Protein AF-A0AAP4D6M7-F1 (afdb_monomer)

Secondary structure (DSSP, 8-state):
------SHHHHHHHHHTTSEEEE-SSHHHHHHHHHHHHHTT--EEEEPPTTHHHHH-HHHHHHHHHHHTS-EEEE-TT-HHHHHHHHHTT--EEE--S-HHHHHHHHHHHHTTT-EEESS--S-EEEPPTT--HHHHHHHHIIIII-PPPPPP--------

pLDDT: mean 81.19, std 20.34, range [37.25, 97.94]

Foldseek 3Di:
DDDDDDPPPVVVVVVLQVAAEEADDDLQLLQLLVVLCVVVVGRYAYEHPACVCVVVNLVRQLVSCVSNVHAYQYHNEQDVVSLVSNLVSPRQHYEHQHDPVSLVVSQVVSVVSNHDYHNDHHPRYDYDDVPRRNNVSVCVVVVVPDDDRDDPPPPPDDDDD

Structure (mmCIF, N/CA/C/O backbone):
data_AF-A0AAP4D6M7-F1
#
_entry.id   AF-A0AAP4D6M7-F1
#
loop_
_atom_site.group_PDB
_atom_site.id
_atom_site.type_symbol
_atom_site.label_atom_id
_atom_site.label_alt_id
_atom_site.label_comp_id
_atom_site.label_asym_id
_atom_site.label_entity_id
_atom_site.label_seq_id
_atom_site.pdbx_PDB_ins_code
_atom_site.Cartn_x
_atom_site.Cartn_y
_atom_site.Cartn_z
_atom_site.occupancy
_atom_site.B_iso_or_equiv
_atom_site.auth_seq_id
_atom_site.auth_comp_id
_atom_site.auth_asym_id
_atom_site.auth_atom_id
_atom_site.pdbx_PDB_model_num
ATOM 1 N N . MET A 1 1 ? -20.758 -20.321 -30.204 1.00 38.28 1 MET A N 1
ATOM 2 C CA . MET A 1 1 ? -20.889 -19.760 -28.842 1.00 38.28 1 MET A CA 1
ATOM 3 C C . MET A 1 1 ? -19.730 -18.804 -28.611 1.00 38.28 1 MET A C 1
ATOM 5 O O . MET A 1 1 ? -18.603 -19.263 -28.507 1.00 38.28 1 MET A O 1
ATOM 9 N N . ALA A 1 2 ? -19.975 -17.493 -28.662 1.00 39.66 2 ALA A N 1
ATOM 10 C CA . ALA A 1 2 ? -18.925 -16.475 -28.697 1.00 39.66 2 ALA A CA 1
ATOM 11 C C . ALA A 1 2 ? -19.056 -15.487 -27.526 1.00 39.66 2 ALA A C 1
ATOM 13 O O . ALA A 1 2 ? -20.087 -14.842 -27.363 1.00 39.66 2 ALA A O 1
ATOM 14 N N . GLY A 1 3 ? -17.977 -15.402 -26.742 1.00 41.06 3 GLY A N 1
ATOM 15 C CA . GLY A 1 3 ? -17.437 -14.194 -26.114 1.00 41.06 3 GLY A CA 1
ATOM 16 C C . GLY A 1 3 ? -18.348 -13.334 -25.240 1.00 41.06 3 GLY A C 1
ATOM 17 O O . GLY A 1 3 ? -18.908 -12.352 -25.716 1.00 41.06 3 GLY A O 1
ATOM 18 N N . ARG A 1 4 ? -18.336 -13.573 -23.923 1.00 44.53 4 ARG A N 1
ATOM 19 C CA . ARG A 1 4 ? -18.617 -12.532 -22.918 1.00 44.53 4 ARG A CA 1
ATOM 20 C C . ARG A 1 4 ? -17.814 -12.779 -21.643 1.00 44.53 4 ARG A C 1
ATOM 22 O O . ARG A 1 4 ? -18.273 -13.528 -20.796 1.00 44.53 4 ARG A O 1
ATOM 29 N N . GLN A 1 5 ? -16.657 -12.126 -21.498 1.00 43.41 5 GLN A N 1
ATOM 30 C CA . GLN A 1 5 ? -16.019 -11.821 -20.204 1.00 43.41 5 GLN A CA 1
ATOM 31 C C . GLN A 1 5 ? -14.783 -10.933 -20.431 1.00 43.41 5 GLN A C 1
ATOM 33 O O . GLN A 1 5 ? -13.733 -11.402 -20.846 1.00 43.41 5 GLN A O 1
ATOM 38 N N . GLY A 1 6 ? -14.914 -9.626 -20.191 1.00 37.25 6 GLY A N 1
ATOM 39 C CA . GLY A 1 6 ? -13.785 -8.687 -20.314 1.00 37.25 6 GLY A CA 1
ATOM 40 C C . GLY A 1 6 ? -13.935 -7.340 -19.595 1.00 37.25 6 GLY A C 1
ATOM 41 O O . GLY A 1 6 ? -13.020 -6.524 -19.637 1.00 37.25 6 GLY A O 1
ATOM 42 N N . ALA A 1 7 ? -15.052 -7.076 -18.908 1.00 39.34 7 ALA A N 1
ATOM 43 C CA . ALA A 1 7 ? -15.332 -5.745 -18.350 1.00 39.34 7 ALA A CA 1
ATOM 44 C C . ALA A 1 7 ? -15.127 -5.618 -16.822 1.00 39.34 7 ALA A C 1
ATOM 46 O O . ALA A 1 7 ? -14.904 -4.511 -16.333 1.00 39.34 7 ALA A O 1
ATOM 47 N N . ALA A 1 8 ? -15.134 -6.720 -16.062 1.00 39.50 8 ALA A N 1
ATOM 48 C CA . ALA A 1 8 ? -15.177 -6.669 -14.592 1.00 39.50 8 ALA A CA 1
ATOM 49 C C . ALA A 1 8 ? -13.840 -6.269 -13.924 1.00 39.50 8 ALA A C 1
ATOM 51 O O . ALA A 1 8 ? -13.839 -5.556 -12.921 1.00 39.50 8 ALA A O 1
ATOM 52 N N . GLY A 1 9 ? -12.691 -6.641 -14.504 1.00 39.72 9 GLY A N 1
ATOM 53 C CA . GLY A 1 9 ? -11.370 -6.399 -13.893 1.00 39.72 9 GLY A CA 1
ATOM 54 C C . GLY A 1 9 ? -10.919 -4.930 -13.865 1.00 39.72 9 GLY A C 1
ATOM 55 O O . GLY A 1 9 ? -10.113 -4.534 -13.026 1.00 39.72 9 GLY A O 1
ATOM 56 N N . HIS A 1 10 ? -11.465 -4.086 -14.745 1.00 41.84 10 HIS A N 1
ATOM 57 C CA . HIS A 1 10 ? -11.036 -2.689 -14.905 1.00 41.84 10 HIS A CA 1
ATOM 58 C C . HIS A 1 10 ? -11.892 -1.707 -14.088 1.00 41.84 10 HIS A C 1
ATOM 60 O O . HIS A 1 10 ? -11.416 -0.641 -13.684 1.00 41.84 10 HIS A O 1
ATOM 66 N N . GLN A 1 11 ? -13.155 -2.064 -13.824 1.00 40.16 11 GLN A N 1
ATOM 67 C CA . GLN A 1 11 ? -14.082 -1.248 -13.036 1.00 40.16 11 GLN A CA 1
ATOM 68 C C . GLN A 1 11 ? -13.756 -1.299 -11.537 1.00 40.16 11 GLN A C 1
ATOM 70 O O . GLN A 1 11 ? -13.752 -0.250 -10.893 1.00 40.16 11 GLN A O 1
ATOM 75 N N . GLY A 1 12 ? -13.365 -2.465 -11.005 1.00 38.16 12 GLY A N 1
ATOM 76 C CA . GLY A 1 12 ? -12.919 -2.606 -9.610 1.00 38.16 12 GLY A CA 1
ATOM 77 C C . GLY A 1 12 ? -11.665 -1.780 -9.293 1.00 38.16 12 GLY A C 1
ATOM 78 O O . GLY A 1 12 ? -11.609 -1.091 -8.274 1.00 38.16 12 GLY A O 1
ATOM 79 N N . ALA A 1 13 ? -10.702 -1.743 -10.222 1.00 46.00 13 ALA A N 1
ATOM 80 C CA . ALA A 1 13 ? -9.490 -0.932 -10.095 1.00 46.00 13 ALA A CA 1
ATOM 81 C C . ALA A 1 13 ? -9.777 0.585 -10.120 1.00 46.00 13 ALA A C 1
ATOM 83 O O . ALA A 1 13 ? -9.157 1.341 -9.371 1.00 46.00 13 ALA A O 1
ATOM 84 N N . ARG A 1 14 ? -10.746 1.053 -10.930 1.00 37.97 14 ARG A N 1
ATOM 85 C CA . ARG A 1 14 ? -11.191 2.466 -10.924 1.00 37.97 14 ARG A CA 1
ATOM 86 C C . ARG A 1 14 ? -12.011 2.820 -9.678 1.00 37.97 14 ARG A C 1
ATOM 88 O O . ARG A 1 14 ? -11.902 3.950 -9.208 1.00 37.97 14 ARG A O 1
ATOM 95 N N . ALA A 1 15 ? -12.791 1.887 -9.132 1.00 42.00 15 ALA A N 1
ATOM 96 C CA . ALA A 1 15 ? -13.583 2.102 -7.918 1.00 42.00 15 ALA A CA 1
ATOM 97 C C . ALA A 1 15 ? -12.710 2.203 -6.652 1.00 42.00 15 ALA A C 1
ATOM 99 O O . ALA A 1 15 ? -12.976 3.038 -5.788 1.00 42.00 15 ALA A O 1
ATOM 100 N N . ALA A 1 16 ? -11.617 1.435 -6.572 1.00 45.25 16 ALA A N 1
ATOM 101 C CA . ALA A 1 16 ? -10.644 1.534 -5.480 1.00 45.25 16 ALA A CA 1
ATOM 102 C C . ALA A 1 16 ? -9.950 2.914 -5.399 1.00 45.25 16 ALA A C 1
ATOM 104 O O . ALA A 1 16 ? -9.557 3.339 -4.317 1.00 45.25 16 ALA A O 1
ATOM 105 N N . LEU A 1 17 ? -9.864 3.655 -6.514 1.00 49.75 17 LEU A N 1
ATOM 106 C CA . LEU A 1 17 ? -9.168 4.949 -6.627 1.00 49.75 17 LEU A CA 1
ATOM 107 C C . LEU A 1 17 ? -9.997 6.184 -6.215 1.00 49.75 17 LEU A C 1
ATOM 109 O O . LEU A 1 17 ? -9.480 7.301 -6.276 1.00 49.75 17 LEU A O 1
ATOM 113 N N . ARG A 1 18 ? -11.260 6.011 -5.794 1.00 52.41 18 ARG A N 1
ATOM 114 C CA . ARG A 1 18 ? -12.077 7.083 -5.179 1.00 52.41 18 ARG A CA 1
ATOM 115 C C . ARG A 1 18 ? -11.999 7.106 -3.646 1.00 52.41 18 ARG A C 1
ATOM 117 O O . ARG A 1 18 ? -12.501 8.044 -3.034 1.00 52.41 18 ARG A O 1
ATOM 124 N N . LYS A 1 19 ? -11.381 6.087 -3.043 1.00 71.81 19 LYS A N 1
ATOM 125 C CA . LYS A 1 19 ? -11.181 5.961 -1.594 1.00 71.81 19 LYS A CA 1
ATOM 126 C C . LYS A 1 19 ? -10.032 6.861 -1.131 1.00 71.81 19 LYS A C 1
ATOM 128 O O . LYS A 1 19 ? -9.083 7.080 -1.884 1.00 71.81 19 LYS A O 1
ATOM 133 N N . LEU A 1 20 ? -10.116 7.379 0.094 1.00 86.69 20 LEU A N 1
ATOM 134 C CA . LEU A 1 20 ? -9.008 8.108 0.717 1.00 86.69 20 LEU A CA 1
ATOM 135 C C . LEU A 1 20 ? -7.877 7.114 1.010 1.00 86.69 20 LEU A C 1
ATOM 137 O O . LEU A 1 20 ? -8.072 6.171 1.775 1.00 86.69 20 LEU A O 1
ATOM 141 N N . ALA A 1 21 ? -6.717 7.306 0.384 1.00 91.31 21 ALA A N 1
ATOM 142 C CA . ALA A 1 21 ? -5.530 6.513 0.673 1.00 91.31 21 ALA A CA 1
ATOM 143 C C . ALA A 1 21 ? -4.840 7.065 1.926 1.00 91.31 21 ALA A C 1
ATOM 145 O O . ALA A 1 21 ? -4.506 8.248 1.956 1.00 91.31 21 ALA A O 1
ATOM 146 N N . VAL A 1 22 ? -4.630 6.229 2.940 1.00 93.44 22 VAL A N 1
ATOM 147 C CA . VAL A 1 22 ? -3.989 6.613 4.204 1.00 93.44 22 VAL A CA 1
ATOM 148 C C . VAL A 1 22 ? -2.693 5.826 4.338 1.00 93.44 22 VAL A C 1
ATOM 150 O O . VAL A 1 22 ? -2.729 4.603 4.485 1.00 93.44 22 VAL A O 1
ATOM 153 N N . ALA A 1 23 ? -1.562 6.521 4.249 1.00 94.25 23 ALA A N 1
ATOM 154 C CA . ALA A 1 23 ? -0.251 5.914 4.408 1.00 94.25 23 ALA A CA 1
ATOM 155 C C . ALA A 1 23 ? 0.084 5.787 5.897 1.00 94.25 23 ALA A C 1
ATOM 157 O O . ALA A 1 23 ? 0.123 6.790 6.606 1.00 94.25 23 ALA A O 1
ATOM 158 N N . VAL A 1 24 ? 0.300 4.552 6.349 1.00 93.31 24 VAL A N 1
ATOM 159 C CA . VAL A 1 24 ? 0.491 4.199 7.764 1.00 93.31 24 VAL A CA 1
ATOM 160 C C . VAL A 1 24 ? 1.867 3.586 7.989 1.00 93.31 24 VAL A C 1
ATOM 162 O O . VAL A 1 24 ? 2.354 2.811 7.165 1.00 93.31 24 VAL A O 1
ATOM 165 N N . HIS A 1 25 ? 2.499 3.936 9.105 1.00 92.12 25 HIS A N 1
ATOM 166 C CA . HIS A 1 25 ? 3.854 3.496 9.438 1.00 92.12 25 HIS A CA 1
ATOM 167 C C . HIS A 1 25 ? 3.886 2.273 10.352 1.00 92.12 25 HIS A C 1
ATOM 169 O O . HIS A 1 25 ? 4.891 1.565 10.361 1.00 92.12 25 HIS A O 1
ATOM 175 N N . ASP A 1 26 ? 2.806 2.032 11.092 1.00 92.69 26 ASP A N 1
ATOM 176 C CA . ASP A 1 26 ? 2.717 0.986 12.101 1.00 92.69 26 ASP A CA 1
ATOM 177 C C . ASP A 1 26 ? 1.282 0.467 12.287 1.00 92.69 26 ASP A C 1
ATOM 179 O O . ASP A 1 26 ? 0.320 0.905 11.643 1.00 92.69 26 ASP A O 1
ATOM 183 N N . ARG A 1 27 ? 1.162 -0.529 13.170 1.00 94.56 27 ARG A N 1
ATOM 184 C CA . ARG A 1 27 ? -0.100 -1.177 13.527 1.00 94.56 27 ARG A CA 1
ATOM 185 C C . ARG A 1 27 ? -1.087 -0.207 14.167 1.00 94.56 27 ARG A C 1
ATOM 187 O O . ARG A 1 27 ? -2.274 -0.289 13.853 1.00 94.56 27 ARG A O 1
ATOM 194 N N . ASP A 1 28 ? -0.628 0.662 15.057 1.00 93.75 28 ASP A N 1
ATOM 195 C CA . ASP A 1 28 ? -1.511 1.512 15.853 1.00 93.75 28 ASP A CA 1
ATOM 196 C C . ASP A 1 28 ? -2.145 2.584 14.964 1.00 93.75 28 ASP A C 1
ATOM 198 O O . ASP A 1 28 ? -3.359 2.796 15.015 1.00 93.75 28 ASP A O 1
ATOM 202 N N . GLN A 1 29 ? -1.370 3.150 14.037 1.00 94.00 29 GLN A N 1
ATOM 203 C CA . GLN A 1 29 ? -1.878 4.038 12.994 1.00 94.00 29 GLN A CA 1
ATOM 204 C C . GLN A 1 29 ? -2.880 3.341 12.073 1.00 94.00 29 GLN A C 1
ATOM 206 O O . GLN A 1 29 ? -3.943 3.894 11.783 1.00 94.00 29 GLN A O 1
ATOM 211 N N . ALA A 1 30 ? -2.574 2.121 11.626 1.00 95.19 30 ALA A N 1
ATOM 212 C CA . ALA A 1 30 ? -3.477 1.340 10.786 1.00 95.19 30 ALA A CA 1
ATOM 213 C C . ALA A 1 30 ? -4.808 1.041 11.498 1.00 95.19 30 ALA A C 1
ATOM 215 O O . ALA A 1 30 ? -5.880 1.261 10.929 1.00 95.19 30 ALA A O 1
ATOM 216 N N . ALA A 1 31 ? -4.753 0.599 12.757 1.00 95.69 31 ALA A N 1
ATOM 217 C CA . ALA A 1 31 ? -5.931 0.304 13.563 1.00 95.69 31 ALA A CA 1
ATOM 218 C C . ALA A 1 31 ? -6.771 1.562 13.833 1.00 95.69 31 ALA A C 1
ATOM 220 O O . ALA A 1 31 ? -7.989 1.536 13.646 1.00 95.69 31 ALA A O 1
ATOM 221 N N . ALA A 1 32 ? -6.134 2.674 14.207 1.00 94.12 32 ALA A N 1
ATOM 222 C CA . ALA A 1 32 ? -6.811 3.943 14.452 1.00 94.12 32 ALA A CA 1
ATOM 223 C C . ALA A 1 32 ? -7.471 4.500 13.179 1.00 94.12 32 ALA A C 1
ATOM 225 O O . ALA A 1 32 ? -8.621 4.942 13.225 1.00 94.12 32 ALA A O 1
ATOM 226 N N . ALA A 1 33 ? -6.797 4.417 12.028 1.00 93.56 33 ALA A N 1
ATOM 227 C CA . ALA A 1 33 ? -7.361 4.839 10.749 1.00 93.56 33 ALA A CA 1
ATOM 228 C C . ALA A 1 33 ? -8.597 4.014 10.357 1.00 93.56 33 ALA A C 1
ATOM 230 O O . ALA A 1 33 ? -9.613 4.577 9.942 1.00 93.56 33 ALA A O 1
ATOM 231 N N . LEU A 1 34 ? -8.540 2.687 10.518 1.00 94.69 34 LEU A N 1
ATOM 232 C CA . LEU A 1 34 ? -9.672 1.794 10.247 1.00 94.69 34 LEU A CA 1
ATOM 233 C C . LEU A 1 34 ? -10.839 2.030 11.210 1.00 94.69 34 LEU A C 1
ATOM 235 O O . LEU A 1 34 ? -11.993 2.058 10.778 1.00 94.69 34 LEU A O 1
ATOM 239 N N . ALA A 1 35 ? -10.555 2.217 12.502 1.00 94.06 35 ALA A N 1
ATOM 240 C CA . ALA A 1 35 ? -11.571 2.514 13.505 1.00 94.06 35 ALA A CA 1
ATOM 241 C C . ALA A 1 35 ? -12.302 3.823 13.177 1.00 94.06 35 ALA A C 1
ATOM 243 O O . ALA A 1 35 ? -13.531 3.828 13.114 1.00 94.06 35 ALA A O 1
ATOM 244 N N . PHE A 1 36 ? -11.548 4.880 12.866 1.00 91.38 36 PHE A N 1
ATOM 245 C CA . PHE A 1 36 ? -12.094 6.167 12.447 1.00 91.38 36 PHE A CA 1
ATOM 246 C C . PHE A 1 36 ? -12.946 6.042 11.178 1.00 91.38 36 PHE A C 1
ATOM 248 O O . PHE A 1 36 ? -14.065 6.545 11.108 1.00 91.38 36 PHE A O 1
ATOM 255 N N . ALA A 1 37 ? -12.443 5.332 10.166 1.00 90.62 37 ALA A N 1
ATOM 256 C CA . ALA A 1 37 ? -13.177 5.131 8.926 1.00 90.62 37 ALA A CA 1
ATOM 257 C C . ALA A 1 37 ? -14.507 4.398 9.147 1.00 90.62 37 ALA A C 1
ATOM 259 O O . ALA A 1 37 ? -15.519 4.781 8.564 1.00 90.62 37 ALA A O 1
ATOM 260 N N . ARG A 1 38 ? -14.526 3.386 10.022 1.00 91.31 38 ARG A N 1
ATOM 261 C CA . ARG A 1 38 ? -15.746 2.660 10.394 1.00 91.31 38 ARG A CA 1
ATOM 262 C C . ARG A 1 38 ? -16.741 3.550 11.137 1.00 91.31 38 ARG A C 1
ATOM 264 O O . ARG A 1 38 ? -17.923 3.508 10.817 1.00 91.31 38 ARG A O 1
ATOM 271 N N . GLU A 1 39 ? -16.272 4.340 12.099 1.00 89.81 39 GLU A N 1
ATOM 272 C CA . GLU A 1 39 ? -17.108 5.255 12.888 1.00 89.81 39 GLU A CA 1
ATOM 273 C C . GLU A 1 39 ? -17.776 6.326 12.014 1.00 89.81 39 GLU A C 1
ATOM 275 O O . GLU A 1 39 ? -18.944 6.649 12.205 1.00 89.81 39 GLU A O 1
ATOM 280 N N . HIS A 1 40 ? -17.061 6.822 11.003 1.00 85.00 40 HIS A N 1
ATOM 281 C CA . HIS A 1 40 ? -17.517 7.914 10.142 1.00 85.00 40 HIS A CA 1
ATOM 282 C C . HIS A 1 40 ? -18.044 7.466 8.766 1.00 85.00 40 HIS A C 1
ATOM 284 O O . HIS A 1 40 ? -18.284 8.306 7.898 1.00 85.00 40 HIS A O 1
ATOM 290 N N . GLY A 1 41 ? -18.215 6.159 8.5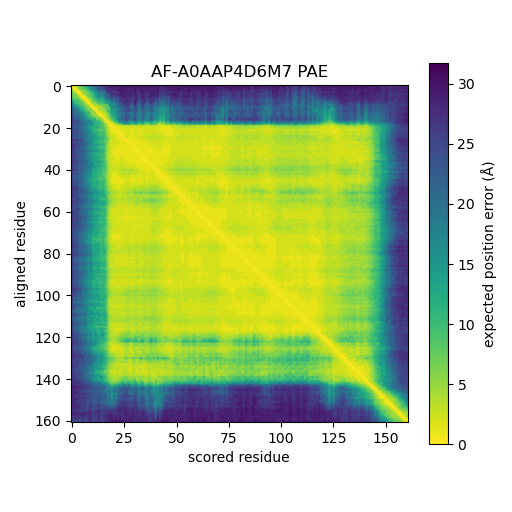34 1.00 85.31 41 GLY A N 1
ATOM 291 C CA . GLY A 1 41 ? -18.739 5.627 7.267 1.00 85.31 41 GLY A CA 1
ATOM 292 C C . GLY A 1 41 ? -17.850 5.914 6.048 1.00 85.31 41 GLY A C 1
ATOM 293 O O . GLY A 1 41 ? -18.341 6.057 4.927 1.00 85.31 41 GLY A O 1
ATOM 294 N N . LEU A 1 42 ? -16.537 6.032 6.252 1.00 85.06 42 LEU A N 1
ATOM 295 C CA . LEU A 1 42 ? -15.576 6.377 5.210 1.00 85.06 42 LEU A CA 1
ATOM 296 C C . LEU A 1 42 ? -15.002 5.128 4.547 1.00 85.06 42 LEU A C 1
ATOM 298 O O . LEU A 1 42 ? -14.546 4.192 5.199 1.00 85.06 42 LEU A O 1
ATOM 302 N N . ALA A 1 43 ? -14.925 5.153 3.221 1.00 86.00 43 ALA A N 1
ATOM 303 C CA . ALA A 1 43 ? -14.173 4.157 2.476 1.00 86.00 43 ALA A CA 1
ATOM 304 C C . ALA A 1 43 ? -12.706 4.599 2.359 1.00 86.00 43 ALA A C 1
ATOM 306 O O . ALA A 1 43 ? -12.375 5.448 1.525 1.00 86.00 43 ALA A O 1
ATOM 307 N N . ILE A 1 44 ? -11.829 4.009 3.175 1.00 89.94 44 ILE A N 1
ATOM 308 C CA . ILE A 1 44 ? -10.378 4.230 3.106 1.00 89.94 44 ILE A CA 1
ATOM 309 C C . ILE A 1 44 ? -9.651 3.049 2.451 1.00 89.94 44 ILE A C 1
ATOM 311 O O . ILE A 1 44 ? -10.179 1.939 2.359 1.00 89.94 44 ILE A O 1
ATOM 315 N N . LEU A 1 45 ? -8.437 3.308 1.977 1.00 92.25 45 LEU A N 1
ATOM 316 C CA . LEU A 1 45 ? -7.462 2.308 1.556 1.00 92.2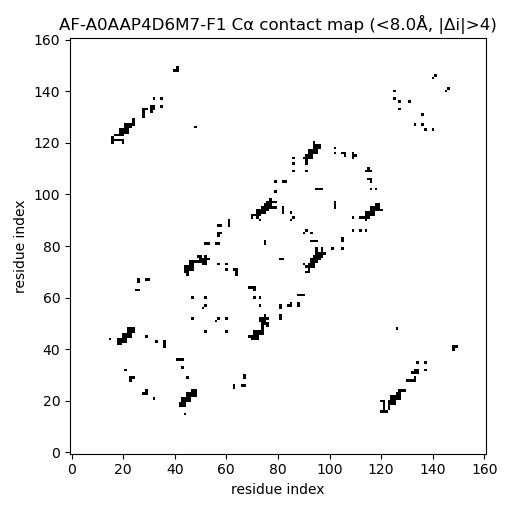5 45 LEU A CA 1
ATOM 317 C C . LEU A 1 45 ? -6.196 2.520 2.386 1.00 92.25 45 LEU A C 1
ATOM 319 O O . LEU A 1 45 ? -5.606 3.596 2.315 1.00 92.25 45 LEU A O 1
ATOM 323 N N . LEU A 1 46 ? -5.772 1.511 3.145 1.00 94.88 46 LEU A N 1
ATOM 324 C CA . LEU A 1 46 ? -4.474 1.565 3.809 1.00 94.88 46 LEU A CA 1
ATOM 325 C C . LEU A 1 46 ? -3.365 1.417 2.773 1.00 94.88 46 LEU A C 1
ATOM 327 O O . LEU A 1 46 ? -3.447 0.573 1.875 1.00 94.88 46 LEU A O 1
ATOM 331 N N . THR A 1 47 ? -2.325 2.230 2.898 1.00 95.31 47 THR A N 1
ATOM 332 C CA . THR A 1 47 ? -1.137 2.140 2.053 1.00 95.31 47 THR A CA 1
ATOM 333 C C . THR A 1 47 ? 0.116 2.162 2.907 1.00 95.31 47 THR A C 1
ATOM 335 O O . THR A 1 47 ? 0.113 2.675 4.024 1.00 95.31 47 THR A O 1
ATOM 338 N N . SER A 1 48 ? 1.218 1.651 2.373 1.00 93.62 48 SER A N 1
ATOM 339 C CA . SER A 1 48 ? 2.518 1.982 2.940 1.00 93.62 48 SER A CA 1
ATOM 340 C C . SER A 1 48 ? 2.915 3.422 2.572 1.00 93.62 48 SER A C 1
ATOM 342 O O . SER A 1 48 ? 2.380 3.985 1.606 1.00 93.62 48 SER A O 1
ATOM 344 N N . PRO A 1 49 ? 3.890 4.014 3.279 1.00 90.44 49 PRO A N 1
ATOM 345 C CA . PRO A 1 49 ? 4.584 5.209 2.819 1.00 90.44 49 PRO A CA 1
ATOM 346 C C . PRO A 1 49 ? 5.351 4.934 1.513 1.00 90.44 49 PRO A C 1
ATOM 348 O O . PRO A 1 49 ? 5.625 3.764 1.198 1.00 90.44 49 PRO A O 1
ATOM 351 N N . PRO A 1 50 ? 5.731 5.983 0.761 1.00 88.75 50 PRO A N 1
ATOM 352 C CA . PRO A 1 50 ? 6.519 5.834 -0.458 1.00 88.75 50 PRO A CA 1
ATOM 353 C C . PRO A 1 50 ? 7.813 5.044 -0.236 1.00 88.75 50 PRO A C 1
ATOM 355 O O . PRO A 1 50 ? 8.549 5.301 0.716 1.00 88.75 50 PRO A O 1
ATOM 358 N N . GLY A 1 51 ? 8.079 4.063 -1.104 1.00 83.94 51 GLY A N 1
ATOM 359 C CA . GLY A 1 51 ? 9.285 3.226 -1.046 1.00 83.94 51 GLY A CA 1
ATOM 360 C C . GLY A 1 51 ? 9.421 2.349 0.205 1.00 83.94 51 GLY A C 1
ATOM 361 O O . GLY A 1 51 ? 10.477 1.756 0.431 1.00 83.94 51 GLY A O 1
ATOM 362 N N . ALA A 1 52 ? 8.384 2.239 1.038 1.00 86.00 52 ALA A N 1
ATOM 363 C CA . ALA A 1 52 ? 8.518 1.585 2.332 1.00 86.00 52 ALA A CA 1
ATOM 364 C C . ALA A 1 52 ? 8.813 0.080 2.234 1.00 86.00 52 ALA A C 1
ATOM 366 O O . ALA A 1 52 ? 9.444 -0.455 3.143 1.00 86.00 52 ALA A O 1
ATOM 367 N N . ALA A 1 53 ? 8.449 -0.596 1.136 1.00 91.06 53 ALA A N 1
ATOM 368 C CA . ALA A 1 53 ? 8.830 -1.994 0.927 1.00 91.06 53 ALA A CA 1
ATOM 369 C C . ALA A 1 53 ? 10.350 -2.189 0.841 1.00 91.06 53 ALA A C 1
ATOM 371 O O . ALA A 1 53 ? 10.849 -3.202 1.319 1.00 91.06 53 ALA A O 1
ATOM 372 N N . ALA A 1 54 ? 11.090 -1.224 0.285 1.00 92.00 54 ALA A N 1
ATOM 373 C CA . ALA A 1 54 ? 12.549 -1.294 0.213 1.00 92.00 54 ALA A CA 1
ATOM 374 C C . ALA A 1 54 ? 13.205 -1.119 1.593 1.00 92.00 54 ALA A C 1
ATOM 376 O O . ALA A 1 54 ? 14.283 -1.648 1.837 1.00 92.00 54 ALA A O 1
ATOM 377 N N . ARG A 1 55 ? 12.543 -0.392 2.503 1.00 90.19 55 ARG A N 1
ATOM 378 C CA . ARG A 1 55 ? 13.052 -0.098 3.850 1.00 90.19 55 ARG A CA 1
ATOM 379 C C . ARG A 1 55 ? 12.661 -1.153 4.885 1.00 90.19 55 ARG A C 1
ATOM 381 O O . ARG A 1 55 ? 13.501 -1.579 5.663 1.00 90.19 55 ARG A O 1
ATOM 388 N N . ALA A 1 56 ? 11.384 -1.527 4.928 1.00 90.44 56 ALA A N 1
ATOM 389 C CA . ALA A 1 56 ? 10.829 -2.433 5.938 1.00 90.44 56 ALA A CA 1
ATOM 390 C C . ALA A 1 56 ? 10.705 -3.885 5.444 1.00 90.44 56 ALA A C 1
ATOM 392 O O . ALA A 1 56 ? 10.521 -4.801 6.242 1.00 90.44 56 ALA A O 1
ATOM 393 N N . GLY A 1 57 ? 10.794 -4.105 4.131 1.00 93.56 57 GLY A N 1
ATOM 394 C CA . GLY A 1 57 ? 10.543 -5.401 3.514 1.00 93.56 57 GLY A CA 1
ATOM 395 C C . GLY A 1 57 ? 9.052 -5.705 3.343 1.00 93.56 57 GLY A C 1
ATOM 396 O O . GLY A 1 57 ? 8.179 -5.192 4.042 1.00 93.56 57 GLY A O 1
ATOM 397 N N . VAL A 1 58 ? 8.741 -6.591 2.397 1.00 95.00 58 VAL A N 1
ATOM 398 C CA . VAL A 1 58 ? 7.354 -6.999 2.099 1.00 95.00 58 VAL A CA 1
ATOM 399 C C . VAL A 1 58 ? 6.717 -7.849 3.205 1.00 95.00 58 VAL A C 1
ATOM 401 O O . VAL A 1 58 ? 5.497 -7.835 3.355 1.00 95.00 58 VAL A O 1
ATOM 404 N N . LEU A 1 59 ? 7.530 -8.557 3.998 1.00 94.94 59 LEU A N 1
ATOM 405 C CA . LEU A 1 59 ?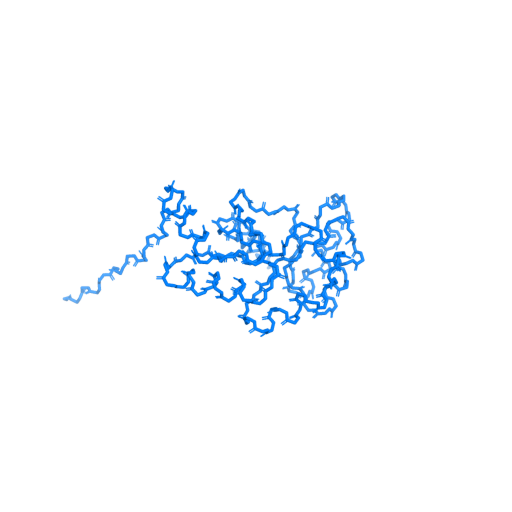 7.065 -9.382 5.120 1.00 94.94 59 LEU A CA 1
ATOM 406 C C . LEU A 1 59 ? 6.487 -8.544 6.261 1.00 94.94 59 LEU A C 1
ATOM 408 O O . LEU A 1 59 ? 5.511 -8.951 6.884 1.00 94.94 59 LEU A O 1
ATOM 412 N N . TYR A 1 60 ? 7.034 -7.351 6.491 1.00 95.88 60 TYR A N 1
ATOM 413 C CA . TYR A 1 60 ? 6.489 -6.423 7.474 1.00 95.88 60 TYR A CA 1
ATOM 414 C C . TYR A 1 60 ? 5.028 -6.077 7.160 1.00 95.88 60 TYR A C 1
ATOM 416 O O . TYR A 1 60 ? 4.152 -6.194 8.012 1.00 95.88 60 TYR A O 1
ATOM 424 N N . PHE A 1 61 ? 4.742 -5.718 5.906 1.00 95.75 61 PHE A N 1
ATOM 425 C CA . PHE A 1 61 ? 3.384 -5.361 5.491 1.00 95.75 61 PHE A CA 1
ATOM 426 C C . PHE A 1 61 ? 2.436 -6.558 5.464 1.00 95.75 61 PHE A C 1
ATOM 428 O O . PHE A 1 61 ? 1.241 -6.392 5.685 1.00 95.75 61 PHE A O 1
ATOM 435 N N . ARG A 1 62 ? 2.962 -7.766 5.246 1.00 96.12 62 ARG A N 1
ATOM 436 C CA . ARG A 1 62 ? 2.205 -9.010 5.406 1.00 96.12 62 ARG A CA 1
ATOM 437 C C . ARG A 1 62 ? 1.738 -9.215 6.840 1.00 96.12 62 ARG A C 1
ATOM 439 O O . ARG A 1 62 ? 0.540 -9.355 7.063 1.00 96.12 62 ARG A O 1
ATOM 446 N N . ALA A 1 63 ? 2.662 -9.127 7.792 1.00 96.56 63 ALA A N 1
ATOM 447 C CA . ALA A 1 63 ? 2.332 -9.198 9.210 1.00 96.56 63 ALA A CA 1
ATOM 448 C C . ALA A 1 63 ? 1.365 -8.074 9.623 1.00 96.56 63 ALA A C 1
ATOM 450 O O . ALA A 1 63 ? 0.438 -8.301 10.396 1.00 96.56 63 ALA A O 1
ATOM 451 N N . LEU A 1 64 ? 1.532 -6.867 9.071 1.00 95.88 64 LEU A N 1
ATOM 452 C CA . LEU A 1 64 ? 0.616 -5.755 9.318 1.00 95.88 64 LEU A CA 1
ATOM 453 C C . LEU A 1 64 ? -0.814 -6.074 8.852 1.00 95.88 64 LEU A C 1
ATOM 455 O O . LEU A 1 64 ? -1.736 -5.895 9.645 1.00 95.88 64 LEU A O 1
ATOM 459 N N . GLU A 1 65 ? -1.006 -6.567 7.619 1.00 95.81 65 GLU A N 1
ATOM 460 C CA . GLU A 1 65 ? -2.333 -6.967 7.112 1.00 95.81 65 GLU A CA 1
ATOM 461 C C . GLU A 1 65 ? -3.003 -8.013 8.008 1.00 95.81 65 GLU A C 1
ATOM 463 O O . GLU A 1 65 ? -4.201 -7.917 8.274 1.00 95.81 65 GLU A O 1
ATOM 468 N N . GLU A 1 66 ? -2.239 -8.994 8.490 1.00 95.56 66 GLU A N 1
ATOM 469 C CA . GLU A 1 66 ? -2.733 -10.046 9.383 1.00 95.56 66 GLU A CA 1
ATOM 470 C C . GLU A 1 66 ? -3.171 -9.481 10.740 1.00 95.56 66 GLU A C 1
ATOM 472 O O . GLU A 1 66 ? -4.252 -9.812 11.236 1.00 95.56 66 GLU A O 1
ATOM 477 N N . LEU A 1 67 ? -2.372 -8.576 11.314 1.00 96.19 67 LEU A N 1
ATOM 478 C CA . LEU A 1 67 ? -2.651 -7.944 12.604 1.00 96.19 67 LEU A CA 1
ATOM 479 C C . LEU A 1 67 ? -3.888 -7.042 12.567 1.00 96.19 67 LEU A C 1
ATOM 481 O O . LEU A 1 67 ? -4.657 -7.025 13.529 1.00 96.19 67 LEU A O 1
ATOM 485 N N . VAL A 1 68 ? -4.084 -6.286 11.482 1.00 95.81 68 VAL A N 1
ATOM 486 C CA . VAL A 1 68 ? -5.214 -5.343 11.356 1.00 95.81 68 VAL A CA 1
ATOM 487 C C . VAL A 1 68 ? -6.397 -5.910 10.575 1.00 95.81 68 VAL A C 1
ATOM 489 O O . VAL A 1 68 ? -7.438 -5.261 10.481 1.00 95.81 68 VAL A O 1
ATOM 492 N N . ARG A 1 69 ? -6.253 -7.126 10.033 1.00 95.00 69 ARG A N 1
ATOM 493 C CA . ARG A 1 69 ? -7.256 -7.845 9.232 1.00 95.00 69 ARG A CA 1
ATOM 494 C C . ARG A 1 69 ? -7.817 -7.012 8.078 1.00 95.00 69 ARG A C 1
ATOM 496 O O . ARG A 1 69 ? -9.006 -7.081 7.766 1.00 95.00 69 ARG A O 1
ATOM 503 N N . ALA A 1 70 ? -6.961 -6.219 7.443 1.00 92.94 70 ALA A N 1
ATOM 504 C CA . ALA A 1 70 ? -7.321 -5.382 6.308 1.00 92.94 70 ALA A CA 1
ATOM 505 C C . ALA A 1 70 ? -6.180 -5.354 5.284 1.00 92.94 70 ALA A C 1
ATOM 507 O O . ALA A 1 70 ? -5.016 -5.365 5.683 1.00 92.94 70 ALA A O 1
ATOM 508 N N . PRO A 1 71 ? -6.488 -5.295 3.976 1.00 93.25 71 PRO A N 1
ATOM 509 C CA . PRO A 1 71 ? -5.465 -5.229 2.942 1.00 93.25 71 PRO A CA 1
ATOM 510 C C . PRO A 1 71 ? -4.716 -3.893 2.985 1.00 93.25 71 PRO A C 1
ATOM 512 O O . PRO A 1 71 ? -5.315 -2.836 3.201 1.00 93.25 71 PRO A O 1
ATOM 515 N N . VAL A 1 72 ? -3.420 -3.941 2.688 1.00 95.00 72 VAL A N 1
ATOM 516 C CA . VAL A 1 72 ? -2.534 -2.7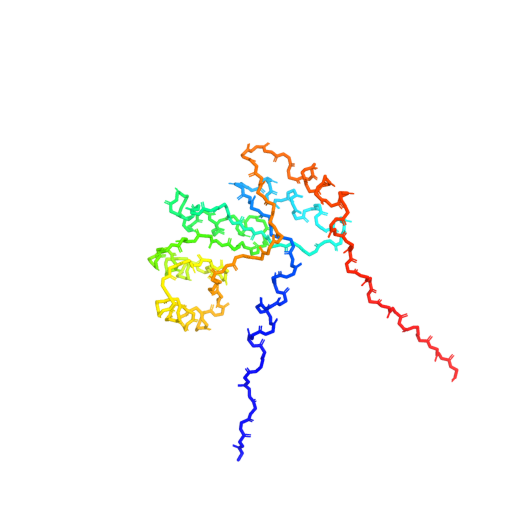80 2.598 1.00 95.00 72 VAL A CA 1
ATOM 517 C C . VAL A 1 72 ? -1.961 -2.721 1.189 1.00 95.00 72 VAL A C 1
ATOM 519 O O . VAL A 1 72 ? -1.381 -3.681 0.687 1.00 95.00 72 VAL A O 1
ATOM 522 N N . LEU A 1 73 ? -2.102 -1.571 0.532 1.00 95.81 73 LEU A N 1
ATOM 523 C CA . LEU A 1 73 ? -1.419 -1.315 -0.730 1.00 95.81 73 LEU A CA 1
ATOM 524 C C . LEU A 1 73 ? 0.048 -0.973 -0.455 1.00 95.81 73 LEU A C 1
ATOM 526 O O . LEU A 1 73 ? 0.360 0.089 0.085 1.00 95.81 73 LEU A O 1
ATOM 530 N N . VAL A 1 74 ? 0.948 -1.875 -0.836 1.00 96.38 74 VAL A N 1
ATOM 531 C CA . VAL A 1 74 ? 2.382 -1.759 -0.544 1.00 96.38 74 VAL A CA 1
ATOM 532 C C . VAL A 1 74 ? 3.123 -1.095 -1.699 1.00 96.38 74 VAL A C 1
ATOM 534 O O . VAL A 1 74 ? 3.059 -1.559 -2.836 1.00 96.38 74 VAL A O 1
ATOM 537 N N . ASP A 1 75 ? 3.838 -0.012 -1.407 1.00 95.44 75 ASP A N 1
ATOM 538 C CA . ASP A 1 75 ? 4.688 0.7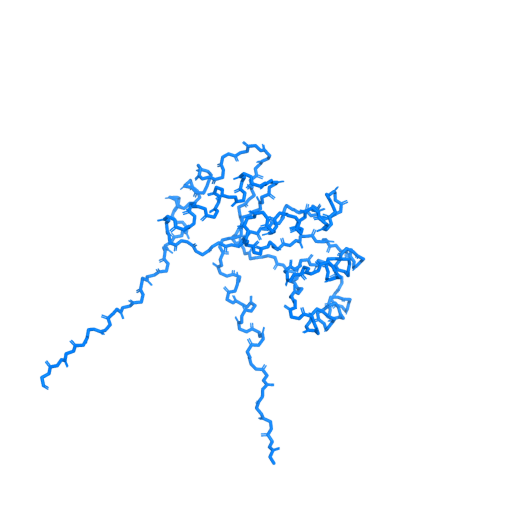13 -2.350 1.00 95.44 75 ASP A CA 1
ATOM 539 C C . ASP A 1 75 ? 6.036 0.003 -2.538 1.00 95.44 75 ASP A C 1
ATOM 541 O O . ASP A 1 75 ? 6.901 0.021 -1.657 1.00 95.44 75 ASP A O 1
ATOM 545 N N . CYS A 1 76 ? 6.196 -0.620 -3.709 1.00 96.06 76 CYS A N 1
ATOM 546 C CA . CYS A 1 76 ? 7.416 -1.293 -4.156 1.00 96.06 76 CYS A CA 1
ATOM 547 C C . CYS A 1 76 ? 8.321 -0.392 -5.014 1.00 96.06 76 CYS A C 1
ATOM 549 O O . CYS A 1 76 ? 9.335 -0.859 -5.534 1.00 96.06 76 CYS A O 1
ATOM 551 N N . GLY A 1 77 ? 7.959 0.877 -5.218 1.00 93.62 77 GLY A N 1
ATOM 552 C CA . GLY A 1 77 ? 8.664 1.780 -6.117 1.00 93.62 77 GLY A CA 1
ATOM 553 C C . GLY A 1 77 ? 8.813 1.193 -7.524 1.00 93.62 77 GLY A C 1
ATOM 554 O O . GLY A 1 77 ? 7.869 0.645 -8.098 1.00 93.62 77 GLY A O 1
ATOM 555 N N . ALA A 1 78 ? 10.017 1.300 -8.084 1.00 95.12 78 ALA A N 1
ATOM 556 C CA . ALA A 1 78 ? 10.362 0.740 -9.391 1.00 95.12 78 ALA A CA 1
ATOM 557 C C . ALA A 1 78 ? 11.032 -0.647 -9.312 1.00 95.12 78 ALA A C 1
ATOM 559 O O . ALA A 1 78 ? 11.547 -1.126 -10.322 1.00 95.12 78 ALA A O 1
ATOM 560 N N . ASP A 1 79 ? 11.001 -1.313 -8.153 1.00 96.50 79 ASP A N 1
ATOM 561 C CA . ASP A 1 79 ? 11.649 -2.609 -7.941 1.00 96.50 79 ASP A CA 1
ATOM 562 C C . ASP A 1 79 ? 10.676 -3.776 -8.194 1.00 96.50 79 ASP A C 1
ATOM 564 O O . ASP A 1 79 ? 9.744 -4.040 -7.429 1.00 96.50 79 ASP A O 1
ATOM 568 N N . ALA A 1 80 ? 10.891 -4.499 -9.294 1.00 96.75 80 ALA A N 1
ATOM 569 C CA . ALA A 1 80 ? 10.083 -5.665 -9.645 1.00 96.75 80 ALA A CA 1
ATOM 570 C C . ALA A 1 80 ? 10.353 -6.876 -8.736 1.00 96.75 80 ALA A C 1
ATOM 572 O O . ALA A 1 80 ? 9.459 -7.702 -8.544 1.00 96.75 80 ALA A O 1
ATOM 573 N N . GLY A 1 81 ? 11.550 -6.979 -8.155 1.00 97.25 81 GLY A N 1
ATOM 574 C CA . GLY A 1 81 ? 11.901 -8.008 -7.183 1.00 97.25 81 GLY A CA 1
ATOM 575 C C . GLY A 1 81 ? 11.039 -7.902 -5.929 1.00 97.25 81 GLY A C 1
ATOM 576 O O . GLY A 1 81 ? 10.500 -8.916 -5.481 1.00 97.25 81 GLY A O 1
ATOM 577 N N . LEU A 1 82 ? 10.809 -6.681 -5.435 1.00 97.75 82 LEU A N 1
ATOM 578 C CA . LEU A 1 82 ? 9.893 -6.426 -4.317 1.00 97.75 82 LEU A CA 1
ATOM 579 C C . LEU A 1 82 ? 8.442 -6.780 -4.660 1.00 97.75 82 LEU A C 1
ATOM 581 O O . LEU A 1 82 ? 7.762 -7.396 -3.842 1.00 97.75 82 LEU A O 1
ATOM 585 N N . VAL A 1 83 ? 7.974 -6.473 -5.874 1.00 97.81 83 VAL A N 1
ATOM 586 C CA . VAL A 1 83 ? 6.624 -6.873 -6.319 1.00 97.81 83 VAL A CA 1
ATOM 587 C C . VAL A 1 83 ? 6.483 -8.395 -6.306 1.00 97.81 83 VAL A C 1
ATOM 589 O O . VAL A 1 83 ? 5.542 -8.925 -5.720 1.00 97.81 83 VAL A O 1
ATOM 592 N N . LEU A 1 84 ? 7.433 -9.113 -6.910 1.00 97.94 84 LEU A N 1
ATOM 593 C CA . LEU A 1 84 ? 7.407 -10.576 -6.972 1.00 97.94 84 LEU A CA 1
ATOM 594 C C . LEU A 1 84 ? 7.539 -11.216 -5.584 1.00 97.94 84 LEU A C 1
ATOM 596 O O . LEU A 1 84 ? 6.853 -12.196 -5.298 1.00 97.94 84 LEU A O 1
ATOM 600 N N . ALA A 1 85 ? 8.392 -10.665 -4.716 1.00 97.69 85 ALA A N 1
ATOM 601 C CA . ALA A 1 85 ? 8.496 -11.093 -3.325 1.00 97.69 85 ALA A CA 1
ATOM 602 C C . ALA A 1 85 ? 7.168 -10.898 -2.592 1.00 97.69 85 ALA A C 1
ATOM 604 O O . ALA A 1 85 ? 6.701 -11.812 -1.919 1.00 97.69 85 ALA A O 1
ATOM 605 N N . GLY A 1 86 ? 6.522 -9.750 -2.787 1.00 97.12 86 GLY A N 1
ATOM 606 C CA . GLY A 1 86 ? 5.213 -9.469 -2.225 1.00 97.12 86 GLY A CA 1
ATOM 607 C C . GLY A 1 86 ? 4.157 -10.480 -2.657 1.00 97.12 86 GLY A C 1
ATOM 608 O O . GLY A 1 86 ? 3.491 -11.057 -1.800 1.00 97.12 86 GLY A O 1
ATOM 609 N N . LEU A 1 87 ? 4.041 -10.732 -3.963 1.00 97.12 87 LEU A N 1
ATOM 610 C CA . LEU A 1 87 ? 3.101 -11.708 -4.523 1.00 97.12 87 LEU A CA 1
ATOM 611 C C . LEU A 1 87 ? 3.297 -13.104 -3.914 1.00 97.12 87 LEU A C 1
ATOM 613 O O . LEU A 1 87 ? 2.330 -13.693 -3.434 1.00 97.12 87 LEU A O 1
ATOM 617 N N . ARG A 1 88 ? 4.548 -13.589 -3.839 1.00 96.75 88 ARG A N 1
ATOM 618 C CA . ARG A 1 88 ? 4.879 -14.891 -3.225 1.00 96.75 88 ARG A CA 1
ATOM 619 C C . ARG A 1 88 ? 4.432 -14.993 -1.772 1.00 96.75 88 ARG A C 1
ATOM 621 O O . ARG A 1 88 ? 4.026 -16.062 -1.340 1.00 96.75 88 ARG A O 1
ATOM 628 N N . MET A 1 89 ? 4.515 -13.893 -1.030 1.00 95.69 89 MET A N 1
ATOM 629 C CA . MET A 1 89 ? 4.079 -13.845 0.366 1.00 95.69 89 MET A CA 1
ATOM 630 C C . MET A 1 89 ? 2.570 -13.630 0.509 1.00 95.69 89 MET A C 1
ATOM 632 O O . MET A 1 89 ? 2.059 -13.645 1.618 1.00 95.69 89 MET A O 1
ATOM 636 N N . GLY A 1 90 ? 1.839 -13.445 -0.591 1.00 95.19 90 GLY A N 1
ATOM 637 C CA . GLY A 1 90 ? 0.391 -13.283 -0.589 1.00 95.19 90 GLY A CA 1
ATOM 638 C C . GLY A 1 90 ? -0.098 -11.849 -0.811 1.00 95.19 90 GLY A C 1
ATOM 639 O O . GLY A 1 90 ? -1.305 -11.634 -0.742 1.00 95.19 90 GLY A O 1
ATOM 640 N N . LEU A 1 91 ? 0.784 -10.860 -1.062 1.00 96.12 91 LEU A N 1
ATOM 641 C CA . LEU A 1 91 ? 0.406 -9.455 -1.333 1.00 96.12 91 LEU A CA 1
ATOM 642 C C . LEU A 1 91 ? -0.562 -9.358 -2.500 1.00 96.12 91 LEU A C 1
ATOM 644 O O . LEU A 1 91 ? -0.256 -9.768 -3.611 1.00 96.12 91 LEU A O 1
ATOM 648 N N . ARG A 1 92 ? -1.762 -8.827 -2.218 1.00 95.62 92 ARG A N 1
ATOM 649 C CA . ARG A 1 92 ? -2.835 -8.645 -3.202 1.00 95.62 92 ARG A CA 1
ATOM 650 C C . ARG A 1 92 ? -2.929 -7.220 -3.723 1.00 95.62 92 ARG A C 1
ATOM 652 O O . ARG A 1 92 ? -3.534 -7.010 -4.767 1.00 95.62 92 ARG A O 1
ATOM 659 N N . GLN A 1 93 ? -2.344 -6.245 -3.031 1.00 95.81 93 GLN A N 1
ATOM 660 C CA . GLN A 1 93 ? -2.358 -4.841 -3.434 1.00 95.81 93 GLN A CA 1
ATOM 661 C C . GLN A 1 93 ? -0.923 -4.305 -3.434 1.00 95.81 93 GLN A C 1
ATOM 663 O O . GLN A 1 93 ? -0.332 -4.066 -2.386 1.00 95.81 93 GLN A O 1
ATOM 668 N N . LEU A 1 94 ? -0.346 -4.133 -4.621 1.00 96.50 94 LEU A N 1
ATOM 669 C CA . LEU A 1 94 ? 1.039 -3.688 -4.799 1.00 96.50 94 LEU A CA 1
ATOM 670 C C . LEU A 1 94 ? 1.065 -2.446 -5.686 1.00 96.50 94 LEU A C 1
ATOM 672 O O . LEU A 1 94 ? 0.314 -2.360 -6.655 1.00 96.50 94 LEU A O 1
ATOM 676 N N . LEU A 1 95 ? 1.929 -1.485 -5.387 1.00 96.12 95 LEU A N 1
ATOM 677 C CA . LEU A 1 95 ? 2.164 -0.304 -6.210 1.00 96.12 95 LEU A CA 1
ATOM 678 C C . LEU A 1 95 ? 3.552 -0.386 -6.832 1.00 96.12 95 LEU A C 1
ATOM 680 O O . LEU A 1 95 ? 4.549 -0.537 -6.134 1.00 96.12 95 LEU A O 1
ATOM 684 N N . PHE A 1 96 ? 3.589 -0.266 -8.156 1.00 96.62 96 PHE A N 1
ATOM 685 C CA . PHE A 1 96 ? 4.808 -0.324 -8.946 1.00 96.62 96 PHE A CA 1
ATOM 686 C C . PHE A 1 96 ? 4.868 0.849 -9.928 1.00 96.62 96 PHE A C 1
ATOM 688 O O . PHE A 1 96 ? 4.051 0.957 -10.851 1.00 96.62 96 PHE A O 1
ATOM 695 N N . THR A 1 97 ? 5.857 1.718 -9.739 1.00 94.44 97 THR A N 1
ATOM 696 C CA . THR A 1 97 ? 6.082 2.948 -10.513 1.00 94.44 97 THR A CA 1
ATOM 697 C C . THR A 1 97 ? 7.113 2.780 -11.630 1.00 94.44 97 THR A C 1
ATOM 699 O O . THR A 1 97 ? 7.379 3.730 -12.363 1.00 94.44 97 THR A O 1
ATOM 702 N N . GLY A 1 98 ? 7.655 1.571 -11.813 1.00 94.50 98 GLY A N 1
ATOM 703 C CA . GLY A 1 98 ? 8.612 1.273 -12.877 1.00 94.50 98 GLY A CA 1
ATOM 704 C C . GLY A 1 98 ? 8.010 1.263 -14.296 1.00 94.50 98 GLY A C 1
ATOM 705 O O . GLY A 1 98 ? 6.820 1.547 -14.495 1.00 94.50 98 GLY A O 1
ATOM 706 N N . PRO A 1 99 ? 8.819 0.918 -15.317 1.00 96.31 99 PRO A N 1
ATOM 707 C CA . PRO A 1 99 ? 8.462 1.084 -16.727 1.00 96.31 99 PRO A CA 1
ATOM 708 C C . PRO A 1 99 ? 7.169 0.355 -17.150 1.00 96.31 99 PRO A C 1
ATOM 710 O O . PRO A 1 99 ? 6.908 -0.761 -16.684 1.00 96.31 99 PRO A O 1
ATOM 713 N N . PRO A 1 100 ? 6.361 0.919 -18.077 1.00 95.00 100 PRO A N 1
ATOM 714 C CA . PRO A 1 100 ? 5.105 0.308 -18.522 1.00 95.00 100 PRO A CA 1
ATOM 715 C C . PRO A 1 100 ? 5.198 -1.143 -19.027 1.00 95.00 100 PRO A C 1
ATOM 717 O O . PRO A 1 100 ? 4.321 -1.927 -18.651 1.00 95.00 100 PRO A O 1
ATOM 720 N N . PRO A 1 101 ? 6.218 -1.545 -19.817 1.00 95.69 101 PRO A N 1
ATOM 721 C CA . PRO A 1 101 ? 6.332 -2.928 -20.286 1.00 95.69 101 PRO A CA 1
ATOM 722 C C . PRO A 1 101 ? 6.501 -3.931 -19.139 1.00 95.69 101 PRO A C 1
ATOM 724 O O . PRO A 1 101 ? 5.830 -4.962 -19.113 1.00 95.69 101 PRO A O 1
ATOM 727 N N . LEU A 1 102 ? 7.339 -3.595 -18.155 1.00 96.50 102 LEU A N 1
ATOM 728 C CA . LEU A 1 102 ? 7.580 -4.422 -16.974 1.00 96.50 102 LEU A CA 1
ATOM 729 C C . LEU A 1 102 ? 6.342 -4.476 -16.076 1.00 96.50 102 LEU A C 1
ATOM 731 O O . LEU A 1 102 ? 5.916 -5.549 -15.658 1.00 96.50 102 LEU A O 1
ATOM 735 N N . ARG A 1 103 ? 5.680 -3.333 -15.869 1.00 96.88 103 ARG A N 1
ATOM 736 C CA . ARG A 1 103 ? 4.417 -3.275 -15.124 1.00 96.88 103 ARG A CA 1
ATOM 737 C C . ARG A 1 103 ? 3.324 -4.140 -15.751 1.00 96.88 103 ARG A C 1
ATOM 739 O O . ARG A 1 103 ? 2.548 -4.749 -15.021 1.00 96.88 103 ARG A O 1
ATOM 746 N N . ARG A 1 104 ? 3.237 -4.193 -17.087 1.00 96.81 104 ARG A N 1
ATOM 747 C CA . ARG A 1 104 ? 2.282 -5.064 -17.792 1.00 96.81 104 ARG A CA 1
ATOM 748 C C . ARG A 1 104 ? 2.527 -6.533 -17.445 1.00 96.81 104 ARG A C 1
ATOM 750 O O . ARG A 1 104 ? 1.589 -7.203 -17.034 1.00 96.81 104 ARG A O 1
ATOM 757 N N . ARG A 1 105 ? 3.782 -6.990 -17.504 1.00 97.75 105 ARG A N 1
ATOM 758 C CA . ARG A 1 105 ? 4.155 -8.359 -17.108 1.00 97.75 105 ARG A CA 1
ATOM 759 C C . ARG A 1 105 ? 3.836 -8.655 -15.646 1.00 97.75 105 ARG A C 1
ATOM 761 O O . ARG A 1 105 ? 3.245 -9.683 -15.343 1.00 97.75 105 ARG A O 1
ATOM 768 N N . LEU A 1 106 ? 4.152 -7.730 -14.742 1.00 97.94 106 LEU A N 1
ATOM 769 C CA . LEU A 1 106 ? 3.837 -7.894 -13.321 1.00 97.94 106 LEU A CA 1
ATOM 770 C C . LEU A 1 106 ? 2.327 -7.999 -13.063 1.00 97.94 106 LEU A C 1
ATOM 772 O O . LEU A 1 106 ? 1.917 -8.754 -12.190 1.00 97.94 106 LEU A O 1
ATOM 776 N N . ARG A 1 107 ? 1.490 -7.292 -13.833 1.00 97.62 107 ARG A N 1
ATOM 777 C CA . ARG A 1 107 ? 0.025 -7.420 -13.750 1.00 97.62 107 ARG A CA 1
ATOM 778 C C . ARG A 1 107 ? -0.488 -8.765 -14.240 1.00 97.62 107 ARG A C 1
ATOM 780 O O . ARG A 1 107 ? -1.416 -9.283 -13.636 1.00 97.62 107 ARG A O 1
ATOM 787 N N . GLU A 1 108 ? 0.092 -9.308 -15.307 1.00 97.31 108 GLU A N 1
ATOM 788 C CA . GLU A 1 108 ? -0.245 -10.651 -15.800 1.00 97.31 108 GLU A CA 1
ATOM 789 C C . GLU A 1 108 ? 0.034 -11.699 -14.710 1.00 97.31 108 GLU A C 1
ATOM 791 O O . GLU A 1 108 ? -0.841 -12.492 -14.375 1.00 97.31 108 GLU A O 1
ATOM 796 N N . ILE A 1 109 ? 1.214 -11.630 -14.081 1.00 97.38 109 ILE A N 1
ATOM 797 C CA . ILE A 1 109 ? 1.604 -12.528 -12.981 1.00 97.38 109 ILE A CA 1
ATOM 798 C C . ILE A 1 109 ? 0.694 -12.341 -11.761 1.00 97.38 109 ILE A C 1
ATOM 800 O O . ILE A 1 109 ? 0.250 -13.320 -11.166 1.00 97.38 109 ILE A O 1
ATOM 804 N N . ALA A 1 110 ? 0.409 -11.093 -11.385 1.00 97.19 110 ALA A N 1
ATOM 805 C CA . ALA A 1 110 ? -0.455 -10.787 -10.251 1.00 97.19 110 ALA A CA 1
ATOM 806 C C . ALA A 1 110 ? -1.893 -11.277 -10.474 1.00 97.19 110 ALA A C 1
ATOM 808 O O . ALA A 1 110 ? -2.493 -11.832 -9.558 1.00 97.19 110 ALA A O 1
ATOM 809 N N . GLY A 1 111 ? -2.421 -11.143 -11.695 1.00 96.44 111 GLY A N 1
ATOM 810 C CA . GLY A 1 111 ? -3.756 -11.620 -12.054 1.00 96.44 111 GLY A CA 1
ATOM 811 C C . GLY A 1 111 ? -3.918 -13.131 -11.889 1.00 96.44 111 GLY A C 1
ATOM 812 O O . GLY A 1 111 ? -4.974 -13.577 -11.462 1.00 96.44 111 GLY A O 1
ATOM 813 N N . ALA A 1 112 ? -2.860 -13.913 -12.128 1.00 95.50 112 ALA A N 1
ATOM 814 C CA . ALA A 1 112 ? -2.857 -15.355 -11.870 1.00 95.50 112 ALA A CA 1
ATOM 815 C C . ALA A 1 112 ? -2.876 -15.724 -10.369 1.00 95.50 112 ALA A C 1
ATOM 817 O O . ALA A 1 112 ? -3.005 -16.896 -10.031 1.00 95.50 112 ALA A O 1
ATOM 818 N N . GLN A 1 113 ? -2.723 -14.744 -9.472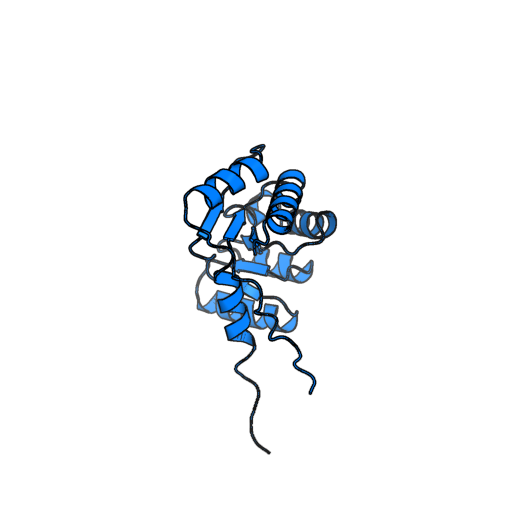 1.00 94.62 113 GLN A N 1
ATOM 819 C CA . GLN A 1 113 ? -2.684 -14.911 -8.013 1.00 94.62 113 GLN A CA 1
ATOM 820 C C . GLN A 1 113 ? -3.757 -14.067 -7.302 1.00 94.62 113 GLN A C 1
ATOM 822 O O . GLN A 1 113 ? -3.594 -13.729 -6.126 1.00 94.62 113 GLN A O 1
ATOM 827 N N . ASP A 1 114 ? -4.807 -13.660 -8.026 1.00 95.00 114 ASP A N 1
ATOM 828 C CA . ASP A 1 114 ? -5.876 -12.775 -7.540 1.00 95.00 114 ASP A CA 1
ATOM 829 C C . ASP A 1 114 ? -5.355 -11.469 -6.904 1.00 95.00 114 ASP A C 1
ATOM 831 O O . ASP A 1 114 ? -5.928 -10.912 -5.964 1.00 95.00 114 ASP A O 1
ATOM 835 N N . ALA A 1 115 ? -4.232 -10.968 -7.419 1.00 96.19 115 ALA A N 1
ATOM 836 C CA . ALA A 1 115 ? -3.551 -9.773 -6.950 1.00 96.19 115 ALA A CA 1
ATOM 837 C C . ALA A 1 115 ? -3.584 -8.648 -7.995 1.00 96.19 115 ALA A C 1
ATOM 839 O O . ALA A 1 115 ? -3.714 -8.865 -9.201 1.00 96.19 115 ALA A O 1
ATOM 840 N N . LEU A 1 116 ? -3.421 -7.411 -7.527 1.00 96.06 116 LEU A N 1
ATOM 841 C CA . LEU A 1 116 ? -3.437 -6.202 -8.341 1.00 96.06 116 LEU A CA 1
ATOM 842 C C . LEU A 1 116 ? -2.131 -5.418 -8.196 1.00 96.06 116 LEU A C 1
ATOM 844 O O . LEU A 1 116 ? -1.686 -5.109 -7.089 1.00 96.06 116 LEU A O 1
ATOM 848 N N . VAL A 1 117 ? -1.566 -5.028 -9.343 1.00 96.50 117 VAL A N 1
ATOM 849 C CA . VAL A 1 117 ? -0.417 -4.114 -9.430 1.00 96.50 117 VAL A CA 1
ATOM 850 C C . VAL A 1 117 ? -0.871 -2.752 -9.962 1.00 96.50 117 VAL A C 1
ATOM 852 O O . VAL A 1 117 ? -1.181 -2.561 -11.149 1.00 96.50 117 VAL A O 1
ATOM 855 N N . HIS A 1 118 ? -0.886 -1.775 -9.065 1.00 94.31 118 H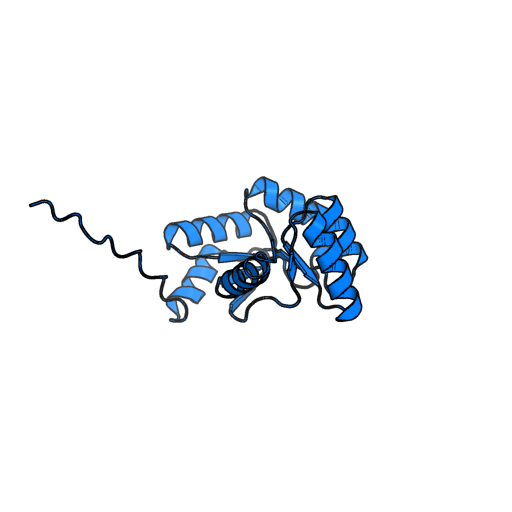IS A N 1
ATOM 856 C CA . HIS A 1 118 ? -1.237 -0.384 -9.312 1.00 94.31 118 HIS A CA 1
ATOM 857 C C . HIS A 1 118 ? -0.060 0.367 -9.933 1.00 94.31 118 HIS A C 1
ATOM 859 O O . HIS A 1 118 ? 1.095 0.113 -9.615 1.00 94.31 118 HIS A O 1
ATOM 865 N N . ALA A 1 119 ? -0.354 1.309 -10.833 1.00 90.94 119 ALA A N 1
ATOM 866 C CA . ALA A 1 119 ? 0.668 2.200 -11.407 1.00 90.94 119 ALA A CA 1
ATOM 867 C C . ALA A 1 119 ? 0.829 3.501 -10.610 1.00 90.94 119 ALA A C 1
ATOM 869 O O . ALA A 1 119 ? 1.840 4.185 -10.713 1.00 90.94 119 ALA A O 1
ATOM 870 N N . ARG A 1 120 ? -0.228 3.887 -9.895 1.00 87.12 120 ARG A N 1
ATOM 871 C CA . ARG A 1 120 ? -0.319 5.120 -9.124 1.00 87.12 120 ARG A CA 1
ATOM 872 C C . ARG A 1 120 ? -1.407 4.961 -8.077 1.00 87.12 120 ARG A C 1
ATOM 874 O O . ARG A 1 120 ? -2.421 4.314 -8.335 1.00 87.12 120 ARG A O 1
ATOM 881 N N . LEU A 1 121 ? -1.210 5.606 -6.942 1.00 82.31 121 LEU A N 1
ATOM 882 C CA . LEU A 1 121 ? -2.257 5.824 -5.955 1.00 82.31 121 LEU A CA 1
ATOM 883 C C . LEU A 1 121 ? -3.189 6.961 -6.410 1.00 82.31 121 LEU A C 1
ATOM 885 O O . LEU A 1 121 ? -2.808 7.802 -7.235 1.00 82.31 121 LEU A O 1
ATOM 889 N N . GLY A 1 122 ? -4.404 6.990 -5.865 1.00 73.56 122 GLY A N 1
ATOM 890 C CA . GLY A 1 122 ? -5.397 8.025 -6.157 1.00 73.56 122 GLY A CA 1
ATOM 891 C C . GLY A 1 122 ? -4.915 9.430 -5.773 1.00 73.56 122 GLY A C 1
ATOM 892 O O . GLY A 1 122 ? -3.902 9.566 -5.084 1.00 73.56 122 GLY A O 1
ATOM 893 N N . PRO A 1 123 ? -5.614 10.487 -6.218 1.00 69.50 123 PRO A N 1
ATOM 894 C CA . PRO A 1 123 ? -5.225 11.868 -5.923 1.00 69.50 123 PRO A CA 1
ATOM 895 C C . PRO A 1 123 ? -5.424 12.241 -4.446 1.00 69.50 123 PRO A C 1
ATOM 897 O O . PRO A 1 123 ? -4.775 13.152 -3.951 1.00 69.50 123 PRO A O 1
ATOM 900 N N . ARG A 1 124 ? -6.309 11.535 -3.732 1.00 80.44 124 ARG A N 1
ATOM 901 C CA . ARG A 1 124 ? -6.616 11.783 -2.321 1.00 80.44 124 ARG A CA 1
ATOM 902 C C . ARG A 1 124 ? -5.758 10.886 -1.449 1.00 80.44 124 ARG A C 1
ATOM 904 O O . ARG A 1 124 ? -6.072 9.707 -1.279 1.00 80.44 124 ARG A O 1
ATOM 911 N N . ARG A 1 125 ? -4.663 11.450 -0.950 1.00 83.81 125 ARG A N 1
ATOM 912 C CA . ARG A 1 125 ? -3.705 10.758 -0.092 1.00 83.81 125 ARG A CA 1
ATOM 913 C C . ARG A 1 125 ? -3.496 11.554 1.179 1.00 83.81 125 ARG A C 1
ATOM 915 O O . ARG A 1 125 ? -3.301 12.765 1.120 1.00 83.81 125 ARG A O 1
ATOM 922 N N . LEU A 1 126 ? -3.499 10.849 2.295 1.00 87.38 126 LEU A N 1
ATOM 923 C CA . LEU A 1 126 ? -3.075 11.353 3.582 1.00 87.38 126 LEU A CA 1
ATOM 924 C C . LEU A 1 126 ? -1.819 10.584 3.985 1.00 87.38 126 LEU A C 1
ATOM 926 O O . LEU A 1 126 ? -1.872 9.365 4.139 1.00 87.38 126 LEU A O 1
ATOM 930 N N . LEU A 1 127 ? -0.701 11.292 4.104 1.00 87.06 127 LEU A N 1
ATOM 931 C CA . LEU A 1 127 ? 0.525 10.759 4.685 1.00 87.06 127 LEU A CA 1
ATOM 932 C C . LEU A 1 127 ? 0.516 11.104 6.172 1.00 87.06 127 LEU A C 1
ATOM 934 O O . LEU A 1 127 ? 0.348 12.277 6.507 1.00 87.06 127 LEU A O 1
ATOM 938 N N . LEU A 1 128 ? 0.609 10.083 7.021 1.00 85.50 128 LEU A N 1
ATOM 939 C CA . LEU A 1 128 ? 0.808 10.264 8.454 1.00 85.50 128 LEU A CA 1
ATOM 940 C C . LEU A 1 128 ? 2.303 10.331 8.737 1.00 85.50 128 LEU A C 1
ATOM 942 O O . LEU A 1 128 ? 3.066 9.583 8.132 1.00 85.50 128 LEU A O 1
ATOM 946 N N . GLU A 1 129 ? 2.709 11.179 9.670 1.00 86.25 129 GLU A N 1
ATOM 947 C CA . GLU A 1 129 ? 4.073 11.141 10.195 1.00 86.25 129 GLU A CA 1
ATOM 948 C C . GLU A 1 129 ? 4.233 9.996 11.214 1.00 86.25 129 GLU A C 1
ATOM 950 O O . GLU A 1 129 ? 3.247 9.568 11.827 1.00 86.25 129 GLU A O 1
ATOM 955 N N . PRO A 1 130 ? 5.451 9.468 11.441 1.00 81.94 130 PRO A N 1
ATOM 956 C CA . PRO A 1 130 ? 5.682 8.461 12.475 1.00 81.94 130 PRO A CA 1
ATOM 957 C C . PRO A 1 130 ? 5.208 8.941 13.857 1.00 81.94 130 PRO A C 1
ATOM 959 O O . PRO A 1 130 ? 5.586 10.021 14.304 1.00 81.94 130 PRO A O 1
ATOM 962 N N . GLY A 1 131 ? 4.385 8.140 14.540 1.00 81.44 131 GLY A N 1
ATOM 963 C CA . GLY A 1 131 ? 3.830 8.485 15.857 1.00 81.44 131 GLY A CA 1
ATOM 964 C C . GLY A 1 131 ? 2.693 9.515 15.838 1.00 81.44 131 GLY A C 1
ATOM 965 O O . GLY A 1 131 ? 2.173 9.866 16.896 1.00 81.44 131 GLY A O 1
ATOM 966 N N . GLU A 1 132 ? 2.274 9.996 14.663 1.00 85.62 132 GLU A N 1
ATOM 967 C CA . GLU A 1 132 ? 1.115 10.881 14.544 1.00 85.62 132 GLU A CA 1
ATOM 968 C C . GLU A 1 132 ? -0.190 10.129 14.855 1.00 85.62 132 GLU A C 1
ATOM 970 O O . GLU A 1 132 ? -0.394 8.991 14.419 1.00 85.62 132 GLU A O 1
ATOM 975 N N . ASP A 1 133 ? -1.104 10.788 15.576 1.00 84.81 133 ASP A N 1
ATOM 976 C CA . ASP A 1 133 ? -2.456 10.282 15.822 1.00 84.81 133 ASP A CA 1
ATOM 977 C C . ASP A 1 133 ? -3.269 10.291 14.517 1.00 84.81 133 ASP A C 1
ATOM 979 O O . ASP A 1 133 ? -3.740 11.333 14.039 1.00 84.81 133 ASP A O 1
ATOM 983 N N . ALA A 1 134 ? -3.466 9.093 13.963 1.00 84.81 134 ALA A N 1
ATOM 984 C CA . ALA A 1 134 ? -4.191 8.883 12.719 1.00 84.81 134 ALA A CA 1
ATOM 985 C C . ALA A 1 134 ? -5.635 9.405 12.776 1.00 84.81 134 ALA A C 1
ATOM 987 O O . ALA A 1 134 ? -6.111 9.999 11.806 1.00 84.81 134 ALA A O 1
ATOM 988 N N . ALA A 1 135 ? -6.340 9.218 13.896 1.00 82.31 135 ALA A N 1
ATOM 989 C CA . ALA A 1 135 ? -7.734 9.628 14.031 1.00 82.31 135 ALA A CA 1
ATOM 990 C C . ALA A 1 135 ? -7.842 11.152 14.083 1.00 82.31 135 ALA A C 1
ATOM 992 O O . ALA A 1 135 ? -8.657 11.744 13.372 1.00 82.31 135 ALA A O 1
ATOM 993 N N . ARG A 1 136 ? -6.980 11.812 14.866 1.00 83.69 136 ARG A N 1
ATOM 994 C CA . ARG A 1 136 ? -6.900 13.278 14.888 1.00 83.69 136 ARG A CA 1
ATOM 995 C C . ARG A 1 136 ? -6.614 13.824 13.494 1.00 83.69 136 ARG A C 1
ATOM 997 O O . ARG A 1 136 ? -7.290 14.754 13.050 1.00 83.69 136 ARG A O 1
ATOM 1004 N N . ARG A 1 137 ? -5.649 13.239 12.784 1.00 86.25 137 ARG A N 1
ATOM 1005 C CA . ARG A 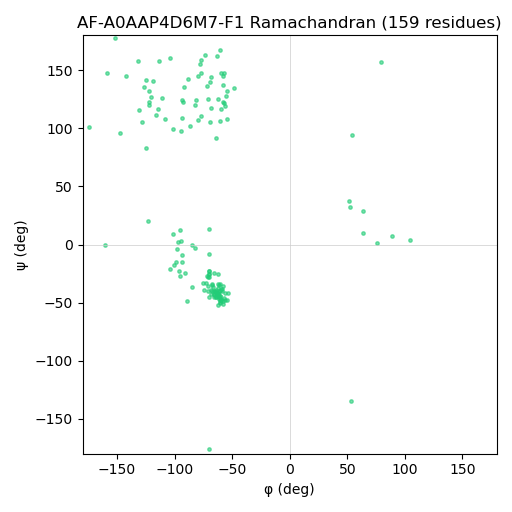1 137 ? -5.257 13.709 11.456 1.00 86.25 137 ARG A CA 1
ATOM 1006 C C . ARG A 1 137 ? -6.356 13.500 10.413 1.00 86.25 137 ARG A C 1
ATOM 1008 O O . ARG A 1 137 ? -6.622 14.406 9.619 1.00 86.25 137 ARG A O 1
ATOM 1015 N N . LEU A 1 138 ? -7.048 12.363 10.465 1.00 82.62 138 LEU A N 1
ATOM 1016 C CA . LEU A 1 138 ? -8.209 12.085 9.623 1.00 82.62 138 LEU A CA 1
ATOM 1017 C C . LEU A 1 138 ? -9.353 13.067 9.882 1.00 82.62 138 LEU A C 1
ATOM 1019 O O . LEU A 1 138 ? -9.877 13.608 8.912 1.00 82.62 138 LEU A O 1
ATOM 1023 N N . ARG A 1 139 ? -9.675 13.384 11.148 1.00 82.38 139 ARG A N 1
ATOM 1024 C CA . ARG A 1 139 ? -10.696 14.395 11.495 1.00 82.38 139 ARG A CA 1
ATOM 1025 C C . ARG A 1 139 ? -10.424 15.735 10.826 1.00 82.38 139 ARG A C 1
ATOM 1027 O O . ARG A 1 139 ? -11.328 16.296 10.215 1.00 82.38 139 ARG A O 1
ATOM 1034 N N . PHE A 1 140 ? -9.188 16.233 10.895 1.00 80.06 140 PHE A N 1
ATOM 1035 C CA . PHE A 1 140 ? -8.821 17.488 10.231 1.00 80.06 140 PHE A CA 1
ATOM 1036 C C . PHE A 1 140 ? -8.965 17.401 8.710 1.00 80.06 140 PHE A C 1
ATOM 1038 O O . PHE A 1 140 ? -9.472 18.329 8.081 1.00 80.06 140 PHE A O 1
ATOM 1045 N N . HIS A 1 141 ? -8.553 16.280 8.118 1.00 77.75 141 HIS A N 1
ATOM 1046 C CA . HIS A 1 141 ? -8.638 16.082 6.675 1.00 77.75 141 HIS A CA 1
ATOM 1047 C C . HIS A 1 141 ? -10.091 15.985 6.175 1.00 77.75 141 HIS A C 1
ATOM 1049 O O . HIS A 1 141 ? -10.404 16.467 5.086 1.00 77.75 141 HIS A O 1
ATOM 1055 N N . THR A 1 142 ? -10.993 15.393 6.963 1.00 74.56 142 THR A N 1
ATOM 1056 C CA . THR A 1 142 ? -12.408 15.232 6.598 1.00 74.56 142 THR A CA 1
ATOM 1057 C C . THR A 1 142 ? -13.251 16.463 6.927 1.00 74.56 142 THR A C 1
ATOM 1059 O O . THR A 1 142 ? -14.122 16.814 6.135 1.00 74.56 142 THR A O 1
ATOM 1062 N N . ALA A 1 143 ? -12.978 17.153 8.042 1.00 65.31 143 ALA A N 1
ATOM 1063 C CA . ALA A 1 143 ? -13.691 18.369 8.451 1.00 65.31 143 ALA A CA 1
ATOM 1064 C C . ALA A 1 143 ? -13.384 19.578 7.549 1.00 65.31 143 ALA A C 1
ATOM 1066 O O . ALA A 1 143 ? -14.229 20.451 7.389 1.00 65.31 143 ALA A O 1
ATOM 1067 N N . GLY A 1 144 ? -12.219 19.601 6.890 1.00 56.38 144 GLY A N 1
ATOM 1068 C CA . GLY A 1 144 ? -11.830 20.633 5.920 1.00 56.38 144 GLY A CA 1
ATOM 1069 C C . GLY A 1 144 ? -12.594 20.619 4.583 1.00 56.38 144 GLY A C 1
ATOM 1070 O O . GLY A 1 144 ? -12.152 21.261 3.636 1.00 56.38 144 GLY A O 1
ATOM 1071 N N . GLY A 1 145 ? -13.708 19.884 4.472 1.00 48.59 145 GLY A N 1
ATOM 1072 C CA . GLY A 1 145 ? -14.652 19.999 3.352 1.00 48.59 145 GLY A CA 1
ATOM 1073 C C . GLY A 1 145 ? -14.390 19.117 2.126 1.00 48.59 145 GLY A C 1
ATOM 1074 O O . GLY A 1 145 ? -15.091 19.255 1.127 1.00 48.59 145 GLY A O 1
ATOM 1075 N N . TYR A 1 146 ? -13.436 18.181 2.160 1.00 49.53 146 TYR A N 1
ATOM 1076 C CA . TYR A 1 146 ? -13.136 17.370 0.971 1.00 49.53 146 TYR A CA 1
ATOM 1077 C C . TYR A 1 146 ? -13.873 16.034 0.890 1.00 49.53 146 TYR A C 1
ATOM 1079 O O . TYR A 1 146 ? -13.917 15.457 -0.198 1.00 49.53 146 TYR A O 1
ATOM 1087 N N . LEU A 1 147 ? -14.480 15.526 1.964 1.00 52.06 147 LEU A N 1
ATOM 1088 C CA . LEU A 1 147 ? -15.116 14.207 1.966 1.00 52.06 147 LEU A CA 1
ATOM 1089 C C . LEU A 1 147 ? -16.579 14.298 2.416 1.00 52.06 147 LEU A C 1
ATOM 1091 O O . LEU A 1 147 ? -16.902 14.055 3.572 1.00 52.06 147 LEU A O 1
ATOM 1095 N N . ALA A 1 148 ? -17.479 14.628 1.488 1.00 43.16 148 ALA A N 1
ATOM 1096 C CA . ALA A 1 148 ? -18.877 14.263 1.681 1.00 43.16 148 ALA A CA 1
ATOM 1097 C C . ALA A 1 148 ? -18.947 12.722 1.742 1.00 43.16 148 ALA A C 1
ATOM 1099 O O . ALA A 1 148 ? -18.413 12.069 0.833 1.00 43.16 148 ALA A O 1
ATOM 1100 N N . PRO A 1 149 ? -19.522 12.120 2.798 1.00 46.53 149 PRO A N 1
ATOM 1101 C CA . PRO A 1 149 ? -19.698 10.675 2.852 1.00 46.53 149 P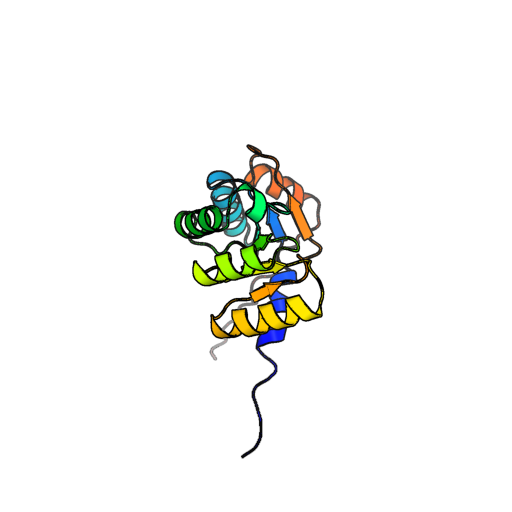RO A CA 1
ATOM 1102 C C . PRO A 1 149 ? -20.562 10.220 1.665 1.00 46.53 149 PRO A C 1
ATOM 1104 O O . PRO A 1 149 ? -21.432 10.974 1.215 1.00 46.53 149 PRO A O 1
ATOM 1107 N N . PRO A 1 150 ? -20.339 9.011 1.115 1.00 44.50 150 PRO A N 1
ATOM 1108 C CA . PRO A 1 150 ? -21.281 8.449 0.159 1.00 44.50 150 PRO A CA 1
ATOM 1109 C C . PRO A 1 150 ? -22.652 8.368 0.840 1.00 44.50 150 PRO A C 1
ATOM 1111 O O . PRO A 1 150 ? -22.774 7.774 1.910 1.00 44.50 150 PRO A O 1
ATOM 1114 N N . LEU A 1 151 ? -23.658 9.014 0.240 1.00 42.69 151 LEU A N 1
ATOM 1115 C CA . LEU A 1 151 ? -25.044 8.959 0.706 1.00 42.69 151 LEU A CA 1
ATOM 1116 C C . LEU A 1 151 ? -25.435 7.489 0.949 1.00 42.69 151 LEU A C 1
ATOM 1118 O O . LEU A 1 151 ? -25.123 6.644 0.100 1.00 42.69 151 LEU A O 1
ATOM 1122 N N . PRO A 1 152 ? -26.089 7.164 2.080 1.00 50.47 152 PRO A N 1
ATOM 1123 C CA . PRO A 1 152 ? -26.566 5.809 2.321 1.00 50.47 152 PRO A CA 1
ATOM 1124 C C . PRO A 1 152 ? -27.505 5.379 1.182 1.00 50.47 152 PRO A C 1
ATOM 1126 O O . PRO A 1 152 ? -28.197 6.231 0.613 1.00 50.47 152 PRO A O 1
ATOM 1129 N N . PRO A 1 153 ? -27.539 4.080 0.819 1.00 44.50 153 PRO A N 1
ATOM 1130 C CA . PRO A 1 153 ? -28.469 3.601 -0.192 1.00 44.50 153 PRO A CA 1
ATOM 1131 C C . PRO A 1 153 ? -29.883 3.951 0.262 1.00 44.50 153 PRO A C 1
ATOM 1133 O O . PRO A 1 153 ? -30.296 3.574 1.359 1.00 44.50 153 PRO A O 1
ATOM 1136 N N . SER A 1 154 ? -30.604 4.710 -0.565 1.00 49.78 154 SER A N 1
ATOM 1137 C CA . SER A 1 154 ? -32.004 5.033 -0.331 1.00 49.78 154 SER A CA 1
ATOM 1138 C C . SER A 1 154 ? -32.757 3.719 -0.157 1.00 49.78 154 SER A C 1
ATOM 1140 O O . SER A 1 154 ? -32.924 2.968 -1.119 1.00 49.78 154 SER A O 1
ATOM 1142 N N . SER A 1 155 ? -33.180 3.415 1.068 1.00 48.41 155 SER A N 1
ATOM 1143 C CA . SER A 1 155 ? -34.142 2.353 1.323 1.00 48.41 155 SER A CA 1
ATOM 1144 C C . SER A 1 155 ? -35.440 2.769 0.641 1.00 48.41 155 SER A C 1
ATOM 1146 O O . SER A 1 155 ? -36.235 3.510 1.219 1.00 48.41 155 SER A O 1
ATOM 1148 N N . GLN A 1 156 ? -35.627 2.357 -0.616 1.00 52.84 156 GLN A N 1
ATOM 1149 C CA . GLN A 1 156 ? -36.942 2.378 -1.236 1.00 52.84 156 GLN A CA 1
ATOM 1150 C C . GLN A 1 156 ? -37.823 1.465 -0.391 1.00 52.84 156 GLN A C 1
ATOM 1152 O O . GLN A 1 156 ? -37.629 0.250 -0.341 1.00 52.84 156 GLN A O 1
ATOM 1157 N N . GLY A 1 157 ? -38.702 2.110 0.373 1.00 44.75 157 GLY A N 1
ATOM 1158 C CA . GLY A 1 157 ? -39.635 1.471 1.274 1.00 44.75 157 GLY A CA 1
ATOM 1159 C C . GLY A 1 157 ? -40.528 0.498 0.522 1.00 44.75 157 GLY A C 1
ATOM 1160 O O . GLY A 1 157 ? -41.044 0.797 -0.554 1.00 44.75 157 GLY A O 1
ATOM 1161 N N . GLY A 1 158 ? -40.723 -0.666 1.135 1.00 49.53 158 GLY A N 1
ATOM 1162 C CA . GLY A 1 158 ? -41.839 -1.530 0.810 1.00 49.53 158 GLY A CA 1
ATOM 1163 C C . GLY A 1 158 ? -43.145 -0.782 1.057 1.00 49.53 158 GLY A C 1
ATOM 1164 O O . GLY A 1 158 ? -43.454 -0.420 2.189 1.00 49.53 158 GLY A O 1
ATOM 1165 N N . GLY A 1 159 ? -43.905 -0.573 -0.010 1.00 42.72 159 GLY A N 1
ATOM 1166 C CA . GLY A 1 159 ? -45.329 -0.287 0.051 1.00 42.72 159 GLY A CA 1
ATOM 1167 C C . GLY A 1 159 ? -46.082 -1.565 -0.287 1.00 42.72 159 GLY A C 1
ATOM 1168 O O . GLY A 1 159 ? -46.196 -1.918 -1.456 1.00 42.72 159 GLY A O 1
ATOM 1169 N N . ARG A 1 160 ? -46.556 -2.272 0.742 1.00 45.81 160 ARG A N 1
ATOM 1170 C CA . ARG A 1 160 ? -47.721 -3.152 0.617 1.00 45.81 160 ARG A CA 1
ATOM 1171 C C . ARG A 1 160 ? -48.946 -2.254 0.470 1.00 45.81 160 ARG A C 1
ATOM 1173 O O . ARG A 1 160 ? -49.158 -1.453 1.377 1.00 45.81 160 ARG A O 1
ATOM 1180 N N . VAL A 1 161 ? -49.736 -2.447 -0.584 1.00 55.09 161 VAL A N 1
ATOM 1181 C CA . VAL A 1 161 ? -51.204 -2.577 -0.520 1.00 55.09 161 VAL A CA 1
ATOM 1182 C C . VAL A 1 161 ? -51.612 -3.543 -1.621 1.00 55.09 161 VAL A C 1
ATOM 1184 O O . VAL A 1 161 ? -51.153 -3.327 -2.763 1.00 55.09 161 VAL A O 1
#

Organism: NCBI:txid3031815

Mean predicted aligned error: 10.22 Å

Solvent-accessible surface area (backbone atoms only — not comparable to full-atom values): 9348 Å² total; per-residue (Å²): 141,82,89,90,87,85,66,70,78,61,52,56,60,58,59,61,45,75,28,44,32,38,24,38,87,49,65,67,34,46,46,36,40,52,52,44,25,62,78,66,65,48,64,68,39,45,24,41,42,86,47,36,32,81,75,64,36,52,64,52,57,49,53,43,25,65,75,65,72,44,79,48,34,38,23,29,37,65,42,62,67,53,47,53,52,22,46,76,76,63,49,43,37,36,32,41,62,42,59,69,74,60,50,51,53,51,33,57,59,25,52,79,67,81,19,45,61,36,70,68,81,44,93,50,67,45,80,60,59,87,92,48,60,37,44,65,52,47,49,56,58,43,72,72,72,75,55,79,63,77,75,74,81,80,76,79,72,88,77,88,129

Nearest PDB structures (foldseek):
  5u4n-assembly1_A-2  TM=6.188E-01  e=9.897E-03  Neisseria gonorrhoeae
  8jgc-assembly1_A  TM=5.472E-01  e=5.999E-02  Aegilops tauschii subsp. strangulata
  6p6f-assembly1_A  TM=5.770E-01  e=8.601E-02  synthetic construct
  9dne-assembly1_H  TM=5.201E-01  e=7.628E-02  synthetic construct
  9dne-assembly1_I  TM=5.691E-01  e=1.477E-01  synthetic construct

Radius of gyration: 17.79 Å; Cα contacts (8 Å, |Δi|>4): 228; chains: 1; bounding box: 64×40×45 Å

Sequence (161 aa):
MAGRQGAAGHQGARAALRKLAVAVHDRDQAAAALAFAREHGLAILLTSPPGAAARAGVLYFRALEELVRAPVLVDCGADAGLVLAGLRMGLRQLLFTGPPPLRRRLREIAGAQDALVHARLGPRRLLLEPGEDAARRLRFHTAGGYLAPPLPPSSQGGGRV